Protein AF-A0A7Z9M893-F1 (afdb_monomer)

pLDDT: mean 94.2, std 6.12, range [52.53, 98.56]

Foldseek 3Di:
DVVCVVVVDDPVVDDDDDDDPDPVVVLVVLVVPLAAEFDPPAGDAVVLLSNLLQLHHYAAEQDDDPRRCRSCVLCVQLVNNCSYHPDPVSSVVSVVVLVVCVVVSVVSSVCSNVSSCPGPVVVVVVVVVVVVVVVVVVVVVVVVVVD

Radius of gyration: 19.06 Å; Cα contacts (8 Å, |Δi|>4): 165; chains: 1; bounding box: 53×35×58 Å

Structure (mmCIF, N/CA/C/O backbone):
data_AF-A0A7Z9M893-F1
#
_entry.id   AF-A0A7Z9M893-F1
#
loop_
_atom_site.group_PDB
_atom_site.id
_atom_site.type_symbol
_atom_site.label_atom_id
_atom_site.label_alt_id
_atom_site.label_comp_id
_atom_site.label_asym_id
_atom_site.label_entity_id
_atom_site.label_seq_id
_atom_site.pdbx_PDB_ins_code
_atom_site.Cartn_x
_atom_site.Cartn_y
_atom_site.Cartn_z
_atom_site.occupancy
_atom_site.B_iso_or_equiv
_atom_site.auth_seq_id
_atom_site.auth_comp_id
_atom_site.auth_asym_id
_atom_site.auth_atom_id
_atom_site.pdbx_PD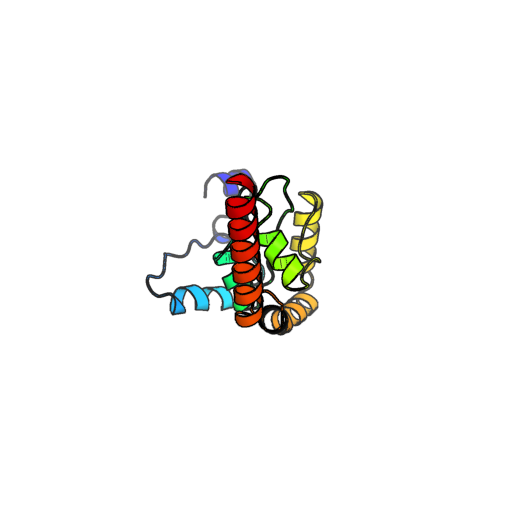B_model_num
ATOM 1 N N . LYS A 1 1 ? 2.576 -9.368 20.778 1.00 66.50 1 LYS A N 1
ATOM 2 C CA . LYS A 1 1 ? 1.507 -9.060 21.764 1.00 66.50 1 LYS A CA 1
ATOM 3 C C . LYS A 1 1 ? 1.992 -8.173 22.936 1.00 66.50 1 LYS A C 1
ATOM 5 O O . LYS A 1 1 ? 1.287 -7.226 23.250 1.00 66.50 1 LYS A O 1
ATOM 10 N N . GLY A 1 2 ? 3.199 -8.366 23.499 1.00 82.19 2 GLY A N 1
ATOM 11 C CA . GLY A 1 2 ? 3.736 -7.529 24.602 1.00 82.19 2 GLY A CA 1
ATOM 12 C C . GLY A 1 2 ? 3.821 -6.017 24.326 1.00 82.19 2 GLY A C 1
ATOM 13 O O . GLY A 1 2 ? 3.276 -5.232 25.093 1.00 82.19 2 GLY A O 1
ATOM 14 N N . LYS A 1 3 ? 4.369 -5.613 23.171 1.00 90.44 3 LYS A N 1
ATOM 15 C CA . LYS A 1 3 ? 4.501 -4.194 22.778 1.00 90.44 3 LYS A CA 1
ATOM 16 C C . LYS A 1 3 ? 3.179 -3.418 22.710 1.00 90.44 3 LYS A C 1
ATOM 18 O O . LYS A 1 3 ? 3.131 -2.253 23.073 1.00 90.44 3 LYS A O 1
ATOM 23 N N . PHE A 1 4 ? 2.087 -4.055 22.286 1.00 92.38 4 PHE A N 1
ATOM 24 C CA . PHE A 1 4 ? 0.775 -3.398 22.242 1.00 92.38 4 PHE A CA 1
ATOM 25 C C . PHE A 1 4 ? 0.200 -3.168 23.646 1.00 92.38 4 PHE A C 1
ATOM 27 O O . PHE A 1 4 ? -0.383 -2.118 23.904 1.00 92.38 4 PHE A O 1
ATOM 34 N N . LYS A 1 5 ? 0.423 -4.111 24.571 1.00 92.19 5 LYS A N 1
ATOM 35 C CA . LYS A 1 5 ? 0.026 -3.967 25.978 1.00 92.19 5 LYS A CA 1
ATOM 36 C C . LYS A 1 5 ? 0.806 -2.847 26.674 1.00 92.19 5 LYS A C 1
ATOM 38 O O . LYS A 1 5 ? 0.211 -2.096 27.437 1.00 92.19 5 LYS A O 1
ATOM 43 N N . GLU A 1 6 ? 2.099 -2.699 26.369 1.00 94.69 6 GLU A N 1
ATOM 44 C CA . GLU A 1 6 ? 2.931 -1.570 26.835 1.00 94.69 6 GLU A CA 1
ATOM 45 C C . GLU A 1 6 ? 2.355 -0.205 26.407 1.00 94.69 6 GLU A C 1
ATOM 47 O O . GLU A 1 6 ? 2.509 0.778 27.124 1.00 94.69 6 GLU A O 1
ATOM 52 N N . HIS A 1 7 ?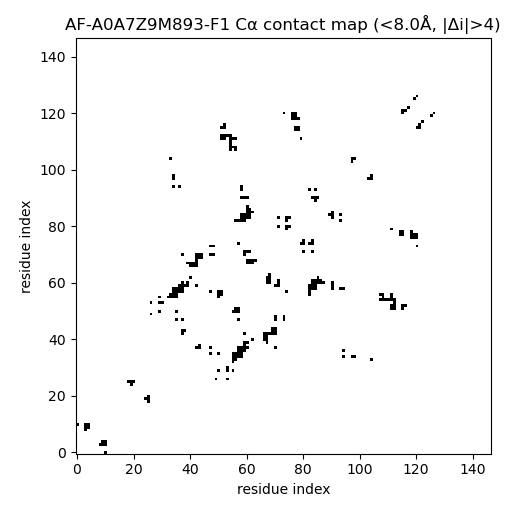 1.627 -0.154 25.287 1.00 92.94 7 HIS A N 1
ATOM 53 C CA . HIS A 1 7 ? 0.923 1.038 24.799 1.00 92.94 7 HIS A CA 1
ATOM 54 C C . HIS A 1 7 ? -0.564 1.100 25.202 1.00 92.94 7 HIS A C 1
ATOM 56 O O . HIS A 1 7 ? -1.333 1.856 24.612 1.00 92.94 7 HIS A O 1
ATOM 62 N N . GLY A 1 8 ? -0.993 0.314 26.196 1.00 94.44 8 GLY A N 1
ATOM 63 C CA . GLY A 1 8 ? -2.353 0.372 26.745 1.00 94.44 8 GLY A CA 1
ATOM 64 C C . GLY A 1 8 ? -3.437 -0.257 25.864 1.00 94.44 8 GLY A C 1
ATOM 65 O O . GLY A 1 8 ? -4.624 -0.035 26.100 1.00 94.44 8 GLY A O 1
ATOM 66 N N . LEU A 1 9 ? -3.067 -1.046 24.852 1.00 94.06 9 LEU A N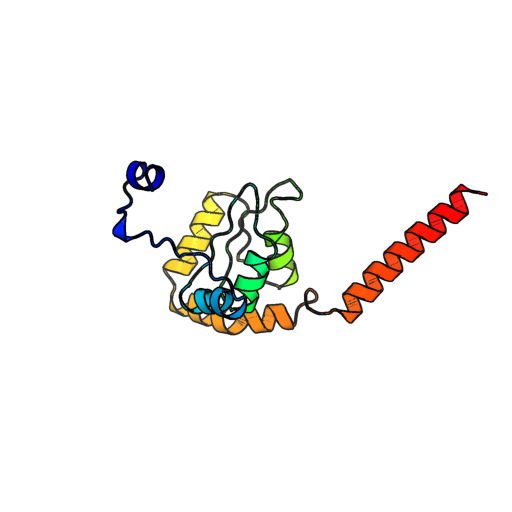 1
ATOM 67 C CA . LEU A 1 9 ? -4.028 -1.719 23.980 1.00 94.06 9 LEU A CA 1
ATOM 68 C C . LEU A 1 9 ? -4.390 -3.104 24.524 1.00 94.06 9 LEU A C 1
ATOM 70 O O . LEU A 1 9 ? -3.513 -3.945 24.741 1.00 94.06 9 LEU A O 1
ATOM 74 N N . SER A 1 10 ? -5.696 -3.345 24.713 1.00 94.38 10 SER A N 1
ATOM 75 C CA . SER A 1 10 ? -6.195 -4.667 25.109 1.00 94.38 10 SER A CA 1
ATOM 76 C C . SER A 1 10 ? -5.888 -5.707 24.036 1.00 94.38 10 SER A C 1
ATOM 78 O O . SER A 1 10 ? -5.976 -5.447 22.832 1.00 94.38 10 SER A O 1
ATOM 80 N N . ILE A 1 11 ? -5.569 -6.913 24.498 1.00 91.88 11 ILE A N 1
ATOM 81 C CA . ILE A 1 11 ? -5.253 -8.043 23.639 1.00 91.88 11 ILE A CA 1
ATOM 82 C C . ILE A 1 11 ? -6.444 -8.535 22.824 1.00 91.88 11 ILE A C 1
ATOM 84 O O . ILE A 1 11 ? -6.244 -9.072 21.736 1.00 91.88 11 ILE A O 1
ATOM 88 N N . ASP A 1 12 ? -7.654 -8.284 23.315 1.00 94.69 12 ASP A N 1
ATOM 89 C CA . ASP A 1 12 ? -8.907 -8.675 22.667 1.00 94.69 12 ASP A CA 1
ATOM 90 C C . ASP A 1 12 ? -9.160 -7.884 21.378 1.00 94.69 12 ASP A C 1
ATOM 92 O O . ASP A 1 12 ? -9.980 -8.275 20.557 1.00 94.69 12 ASP A O 1
ATOM 96 N N . ARG A 1 13 ? -8.418 -6.788 21.157 1.00 94.19 13 ARG A N 1
ATOM 97 C CA . ARG A 1 13 ? -8.446 -6.036 19.895 1.00 94.19 13 ARG A CA 1
ATOM 98 C C . ARG A 1 13 ? -7.441 -6.543 18.856 1.00 94.19 13 ARG A C 1
ATOM 100 O O . ARG A 1 13 ? -7.240 -5.876 17.845 1.00 94.19 13 ARG A O 1
ATOM 107 N N . ILE A 1 14 ? -6.735 -7.642 19.136 1.00 94.25 14 ILE A N 1
ATOM 108 C CA . ILE A 1 14 ? -5.660 -8.167 18.286 1.00 94.25 14 ILE A CA 1
ATOM 109 C C . ILE A 1 14 ? -5.936 -9.629 17.939 1.00 94.25 14 ILE A C 1
ATOM 111 O O . ILE A 1 14 ? -5.594 -10.550 18.697 1.00 94.25 14 ILE A O 1
ATOM 115 N N . SER A 1 15 ? -6.456 -9.826 16.732 1.00 93.50 15 SER A N 1
ATOM 116 C CA . SER A 1 15 ? -6.585 -11.130 16.086 1.00 93.50 15 SER A CA 1
ATOM 117 C C . SER A 1 15 ? -5.324 -11.437 15.281 1.00 93.50 15 SER A C 1
ATOM 119 O O . SER A 1 15 ? -4.890 -10.630 14.463 1.00 93.50 15 SER A O 1
ATOM 121 N N . LEU A 1 16 ? -4.715 -12.596 15.534 1.00 92.50 16 LEU A N 1
ATOM 122 C CA . LEU A 1 16 ? -3.642 -13.138 14.704 1.00 92.50 16 LEU A CA 1
ATOM 123 C C . LEU A 1 16 ? -4.233 -14.308 13.933 1.00 92.50 16 LEU A C 1
ATOM 125 O O . LEU A 1 16 ? -4.700 -15.263 14.551 1.00 92.50 16 LEU A O 1
ATOM 129 N N . LEU A 1 17 ? -4.242 -14.202 12.612 1.00 90.75 17 LEU A N 1
ATOM 130 C CA . LEU A 1 17 ? -4.746 -15.254 11.742 1.00 90.75 17 LEU A CA 1
ATOM 131 C C . LEU A 1 17 ? -3.600 -16.208 11.398 1.00 90.75 17 LEU A C 1
ATOM 133 O O . LEU A 1 17 ? -2.449 -15.782 11.259 1.00 90.75 17 LEU A O 1
ATOM 137 N N . SER A 1 18 ? -3.904 -17.501 11.317 1.00 87.75 18 SER A N 1
ATOM 138 C CA . SER A 1 18 ? -2.973 -18.484 10.771 1.00 87.75 18 SER A CA 1
ATOM 139 C C . SER A 1 18 ? -2.740 -18.209 9.291 1.00 87.75 18 SER A C 1
ATOM 141 O O . SER A 1 18 ? -3.570 -17.605 8.618 1.00 87.75 18 SER A O 1
ATOM 143 N N . ARG A 1 19 ? -1.596 -18.663 8.785 1.00 83.12 19 ARG A N 1
ATOM 144 C CA . ARG A 1 19 ? -1.348 -18.667 7.348 1.00 83.12 19 ARG A CA 1
ATOM 145 C C . ARG A 1 19 ? -2.321 -19.638 6.679 1.00 83.12 19 ARG A C 1
ATOM 147 O O . ARG A 1 19 ? -2.399 -20.784 7.112 1.00 83.12 19 ARG A O 1
ATOM 154 N N . ASP A 1 20 ? -2.967 -19.190 5.611 1.00 82.00 20 ASP A N 1
ATOM 155 C CA . ASP A 1 20 ? -3.669 -20.072 4.686 1.00 82.00 20 ASP A CA 1
ATOM 156 C C . ASP A 1 20 ? -2.699 -20.577 3.611 1.00 82.00 20 ASP A C 1
ATOM 158 O O . ASP A 1 20 ? -1.864 -19.827 3.090 1.00 82.00 20 ASP A O 1
ATOM 162 N N . ASP A 1 21 ? -2.793 -21.864 3.282 1.00 80.00 21 ASP A N 1
ATOM 163 C CA . ASP A 1 21 ? -1.923 -22.489 2.279 1.00 80.00 21 ASP A CA 1
ATOM 164 C C . ASP A 1 21 ? -2.427 -22.266 0.844 1.00 80.00 21 ASP A C 1
ATOM 166 O O . ASP A 1 21 ? -1.666 -22.419 -0.114 1.00 80.00 21 ASP A O 1
ATOM 170 N N . GLN A 1 22 ? -3.695 -21.875 0.683 1.00 90.44 22 GLN A N 1
ATOM 171 C CA . GLN A 1 22 ? -4.310 -21.585 -0.609 1.00 90.44 22 GLN A CA 1
ATOM 172 C C . GLN A 1 22 ? -4.427 -20.078 -0.836 1.00 90.44 22 GLN A C 1
ATOM 174 O O . GLN A 1 22 ? -4.897 -19.326 0.016 1.00 90.44 22 GLN A O 1
ATOM 179 N N . GLN A 1 23 ? -4.059 -19.634 -2.039 1.00 90.44 23 GLN A N 1
ATOM 180 C CA . GLN A 1 23 ? -4.105 -18.216 -2.401 1.00 90.44 23 GLN A CA 1
ATOM 181 C C . GLN A 1 23 ? -5.526 -17.634 -2.332 1.00 90.44 23 GLN A C 1
ATOM 183 O O . GLN A 1 23 ? -5.698 -16.488 -1.928 1.00 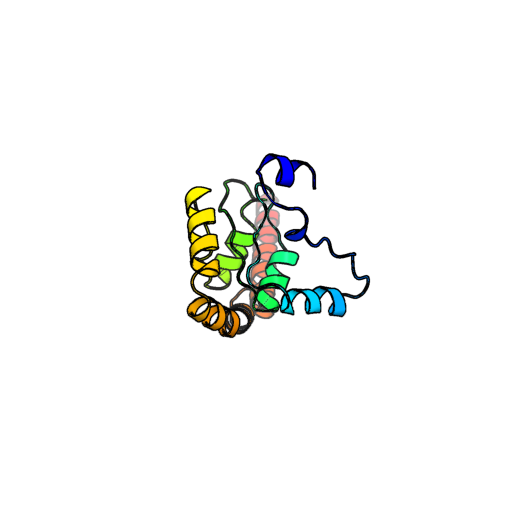90.44 23 GLN A O 1
ATOM 188 N N . ALA A 1 24 ? -6.542 -18.406 -2.728 1.00 92.56 24 ALA A N 1
ATOM 189 C CA . ALA A 1 24 ? -7.931 -17.951 -2.712 1.00 92.56 24 ALA A CA 1
ATOM 190 C C . ALA A 1 24 ? -8.425 -17.653 -1.287 1.00 92.56 24 ALA A C 1
ATOM 192 O O . ALA A 1 24 ? -9.084 -16.635 -1.078 1.00 92.56 24 ALA A O 1
ATOM 193 N N . ASP A 1 25 ? -8.050 -18.493 -0.321 1.00 92.31 25 ASP A N 1
ATOM 194 C CA . ASP A 1 25 ? -8.425 -18.331 1.086 1.00 92.31 25 ASP A CA 1
ATOM 195 C C . ASP A 1 25 ? -7.741 -17.095 1.688 1.00 92.31 25 ASP A C 1
ATOM 197 O O . ASP A 1 25 ? -8.413 -16.240 2.266 1.00 92.31 25 ASP A O 1
ATOM 201 N N . HIS A 1 26 ? -6.443 -16.907 1.411 1.00 93.38 26 HIS A N 1
ATOM 202 C CA . HIS A 1 26 ? -5.714 -15.686 1.784 1.00 93.38 26 HIS A CA 1
ATOM 203 C C . HIS A 1 26 ? -6.375 -14.418 1.222 1.00 93.38 26 HIS A C 1
ATOM 205 O O . HIS A 1 26 ? -6.578 -13.442 1.944 1.00 93.38 26 HIS A O 1
ATOM 211 N N . LEU A 1 27 ? -6.768 -14.421 -0.058 1.00 95.19 27 LEU A N 1
ATOM 212 C CA . LEU A 1 27 ? -7.448 -13.272 -0.664 1.00 95.19 27 LEU A CA 1
ATOM 213 C C . LEU A 1 27 ? -8.836 -13.024 -0.056 1.00 95.19 27 LEU A C 1
ATOM 215 O O . LEU A 1 27 ? -9.247 -11.869 0.070 1.00 95.19 27 LEU A O 1
ATOM 219 N N . ALA A 1 28 ? -9.550 -14.076 0.350 1.00 94.31 28 ALA A N 1
ATOM 220 C CA . ALA A 1 28 ? -10.850 -13.952 1.000 1.00 94.31 28 ALA A CA 1
ATOM 221 C C . ALA A 1 28 ? -10.758 -13.245 2.363 1.00 94.31 28 ALA A C 1
ATOM 223 O O . ALA A 1 28 ? -11.693 -12.539 2.738 1.00 94.31 28 ALA A O 1
ATOM 224 N N . LEU A 1 29 ? -9.625 -13.331 3.073 1.00 94.69 29 LEU A N 1
ATOM 225 C CA . LEU A 1 29 ? -9.430 -12.624 4.347 1.00 94.69 29 LEU A CA 1
ATOM 226 C C . LEU A 1 29 ? -9.599 -11.104 4.224 1.00 94.69 29 LEU A C 1
ATOM 228 O O . LEU A 1 29 ? -10.093 -10.463 5.152 1.00 94.69 29 LEU A O 1
ATOM 232 N N . TYR A 1 30 ? -9.265 -10.516 3.072 1.00 96.25 30 TYR A N 1
ATOM 233 C CA . TYR A 1 30 ? -9.427 -9.078 2.846 1.00 96.25 30 TYR A CA 1
ATOM 234 C C . TYR A 1 30 ? -10.890 -8.613 2.890 1.00 96.25 30 TYR A C 1
ATOM 236 O O . TYR A 1 30 ? -11.140 -7.430 3.128 1.00 96.25 30 TYR A O 1
ATOM 244 N N . SER A 1 31 ? -11.875 -9.510 2.743 1.00 94.81 31 SER A N 1
ATOM 245 C CA . SER A 1 31 ? -13.287 -9.150 2.931 1.00 94.81 31 SER A CA 1
ATOM 246 C C . SER A 1 31 ? -13.609 -8.756 4.376 1.00 94.81 31 SER A C 1
ATOM 248 O O . SER A 1 31 ? -14.605 -8.079 4.610 1.00 94.81 31 SER A O 1
ATOM 250 N N . GLN A 1 32 ? -12.772 -9.170 5.332 1.00 95.19 32 GLN A N 1
ATOM 251 C CA . GLN A 1 32 ? -12.887 -8.860 6.759 1.00 95.19 32 GLN A CA 1
ATOM 252 C C . GLN A 1 32 ? -12.041 -7.641 7.164 1.00 95.19 32 GLN A C 1
ATOM 254 O O . GLN A 1 32 ? -12.013 -7.274 8.337 1.00 95.19 32 GLN A O 1
ATOM 259 N N . ILE A 1 33 ? -11.323 -7.027 6.216 1.00 96.81 33 ILE A N 1
ATOM 260 C CA . ILE A 1 33 ? -10.406 -5.915 6.468 1.00 96.81 33 ILE A CA 1
ATOM 261 C C . ILE A 1 33 ? -10.979 -4.643 5.860 1.00 96.81 33 ILE A C 1
ATOM 263 O O . ILE A 1 33 ? -11.196 -4.559 4.651 1.00 96.81 33 ILE A O 1
ATOM 267 N N . ASP A 1 34 ? -11.163 -3.626 6.695 1.00 97.62 34 ASP A N 1
ATOM 268 C CA . ASP A 1 34 ? -11.653 -2.310 6.288 1.00 97.62 34 ASP A CA 1
ATOM 269 C C . ASP A 1 34 ? -10.557 -1.435 5.672 1.00 97.62 34 ASP A C 1
ATOM 271 O O . ASP A 1 34 ? -10.771 -0.822 4.624 1.00 97.62 34 ASP A O 1
ATOM 275 N N . ILE A 1 35 ? -9.389 -1.391 6.323 1.00 98.38 35 ILE A N 1
ATOM 276 C CA . ILE A 1 35 ? -8.235 -0.549 5.985 1.00 98.38 35 ILE A CA 1
ATOM 277 C C . ILE A 1 35 ? -6.958 -1.366 6.205 1.00 98.38 35 ILE A C 1
ATOM 279 O O . ILE A 1 35 ? -6.765 -1.950 7.271 1.00 98.38 35 ILE A O 1
ATOM 283 N N . CYS A 1 36 ? -6.058 -1.358 5.226 1.00 98.19 36 CYS A N 1
ATOM 284 C CA . CYS A 1 36 ? -4.710 -1.893 5.368 1.00 98.19 36 CYS A CA 1
ATOM 285 C C . CYS A 1 36 ? -3.737 -0.787 5.788 1.00 98.19 36 CYS A C 1
ATOM 287 O O . CYS A 1 36 ? -3.667 0.277 5.173 1.00 98.19 36 CYS A O 1
ATOM 289 N N . LEU A 1 37 ? -2.958 -1.064 6.830 1.00 98.25 37 LEU A N 1
ATOM 290 C CA . LEU A 1 37 ? -1.885 -0.199 7.306 1.00 98.25 37 LEU A CA 1
ATOM 291 C C . LEU A 1 37 ? -0.554 -0.780 6.831 1.00 98.25 37 LEU A C 1
ATOM 293 O O . LEU A 1 37 ? -0.127 -1.827 7.317 1.00 98.25 37 LEU A O 1
ATOM 297 N N . ASP A 1 38 ? 0.079 -0.128 5.858 1.00 97.50 38 ASP A N 1
ATOM 298 C CA . ASP A 1 38 ? 1.352 -0.589 5.312 1.00 97.50 38 ASP A CA 1
ATOM 299 C C . ASP A 1 38 ? 2.495 -0.312 6.303 1.00 97.50 38 ASP A C 1
ATOM 301 O O . ASP A 1 38 ? 2.592 0.819 6.806 1.00 97.50 38 ASP A O 1
ATOM 305 N N . PRO A 1 39 ? 3.351 -1.301 6.621 1.00 95.31 39 PRO A N 1
ATOM 306 C CA . PRO A 1 39 ? 4.483 -1.089 7.512 1.00 95.31 39 PRO A CA 1
ATOM 307 C C . PRO A 1 39 ? 5.555 -0.184 6.890 1.00 95.31 39 PRO A C 1
ATOM 309 O O . PRO A 1 39 ? 5.708 -0.064 5.676 1.00 95.31 39 PRO A O 1
ATOM 312 N N . PHE A 1 40 ? 6.350 0.440 7.755 1.00 93.56 40 PHE A N 1
ATOM 313 C CA . PHE A 1 40 ? 7.543 1.209 7.403 1.00 93.56 40 PHE A CA 1
ATOM 314 C C . PHE A 1 40 ? 8.635 0.938 8.456 1.00 93.56 40 PHE A C 1
ATOM 316 O O . PHE A 1 40 ? 8.298 0.650 9.608 1.00 93.56 40 PHE A O 1
ATOM 323 N N . PRO A 1 41 ? 9.936 0.969 8.101 1.00 92.25 41 PRO A N 1
ATOM 324 C CA . PRO A 1 41 ? 10.538 1.466 6.855 1.00 92.25 41 PRO A CA 1
ATOM 325 C C . PRO A 1 41 ? 10.654 0.417 5.732 1.00 92.25 41 PRO A C 1
ATOM 327 O O . PRO A 1 41 ? 11.419 0.605 4.794 1.00 92.25 41 PRO A O 1
ATOM 330 N N . PHE A 1 42 ? 9.945 -0.708 5.818 1.00 90.56 42 PHE A N 1
ATOM 331 C CA . PHE A 1 42 ? 9.870 -1.681 4.729 1.00 90.56 42 PHE A CA 1
ATOM 332 C C . PHE A 1 42 ? 8.408 -1.875 4.349 1.00 90.56 42 PHE A C 1
ATOM 334 O O . PHE A 1 42 ? 7.641 -2.432 5.132 1.00 90.56 42 PHE A O 1
ATOM 341 N N . ASN A 1 43 ? 8.032 -1.371 3.178 1.00 91.38 43 ASN A N 1
ATOM 342 C CA . ASN A 1 43 ? 6.660 -1.418 2.694 1.00 91.38 43 ASN A CA 1
ATOM 343 C C . ASN A 1 43 ? 6.295 -2.798 2.145 1.00 91.38 43 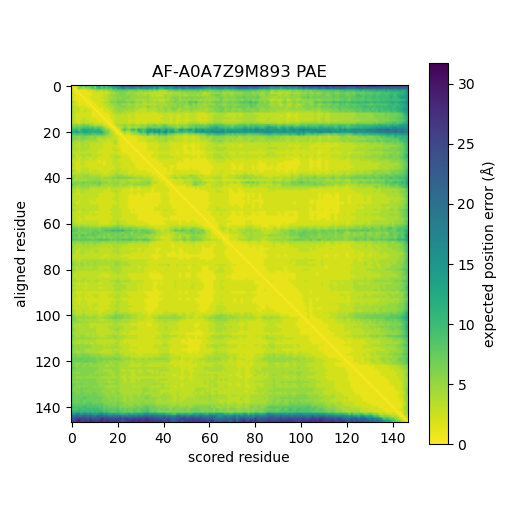ASN A C 1
ATOM 345 O O . ASN A 1 43 ? 7.150 -3.614 1.788 1.00 91.38 43 ASN A O 1
ATOM 349 N N . GLY A 1 44 ? 4.995 -3.025 2.006 1.00 91.31 44 GLY A N 1
ATOM 350 C CA . GLY A 1 44 ? 4.460 -4.091 1.185 1.00 91.31 44 GLY A CA 1
ATOM 351 C C . GLY A 1 44 ? 4.748 -3.899 -0.307 1.00 91.31 44 GLY A C 1
ATOM 352 O O . GLY A 1 44 ? 5.093 -2.826 -0.805 1.00 91.31 44 GLY A O 1
ATOM 353 N N . ALA A 1 45 ? 4.579 -4.994 -1.040 1.00 94.12 45 ALA A N 1
ATOM 354 C CA . ALA A 1 45 ? 4.572 -5.008 -2.497 1.00 94.12 45 ALA A CA 1
ATOM 355 C C . ALA A 1 45 ? 3.353 -5.808 -2.962 1.00 94.12 45 ALA A C 1
ATOM 357 O O . ALA A 1 45 ? 2.291 -5.243 -3.214 1.00 94.12 45 ALA A O 1
ATOM 358 N N . THR A 1 46 ? 3.469 -7.136 -2.956 1.00 95.44 46 THR A N 1
ATOM 359 C CA . THR A 1 46 ? 2.379 -8.050 -3.314 1.00 95.44 46 THR A CA 1
ATOM 360 C C . THR A 1 46 ? 1.176 -7.886 -2.390 1.00 95.44 46 THR A C 1
ATOM 362 O O . THR A 1 46 ? 0.084 -7.656 -2.886 1.00 95.44 46 THR A O 1
ATOM 365 N N . ALA A 1 47 ? 1.375 -7.875 -1.067 1.00 95.38 47 ALA A N 1
ATOM 366 C CA . ALA A 1 47 ? 0.280 -7.701 -0.105 1.00 95.38 47 ALA A CA 1
ATOM 367 C C . ALA A 1 47 ? -0.469 -6.363 -0.278 1.00 95.38 47 ALA A C 1
ATOM 369 O O . ALA A 1 47 ? -1.684 -6.301 -0.097 1.00 95.38 47 ALA A O 1
ATOM 370 N N . THR A 1 48 ? 0.238 -5.295 -0.670 1.00 97.25 48 THR A N 1
ATOM 371 C CA . THR A 1 48 ? -0.366 -3.996 -1.007 1.00 97.25 48 THR A CA 1
ATOM 372 C C . THR A 1 48 ? -1.207 -4.103 -2.273 1.00 97.25 48 THR A C 1
ATOM 374 O O . THR A 1 48 ? -2.342 -3.638 -2.302 1.00 97.25 48 THR A O 1
ATOM 377 N N . PHE A 1 49 ? -0.674 -4.733 -3.321 1.00 97.19 49 PHE A N 1
ATOM 378 C CA . PHE A 1 49 ? -1.414 -4.947 -4.562 1.00 97.19 49 PHE A CA 1
ATOM 379 C C . PHE A 1 49 ? -2.652 -5.830 -4.346 1.00 97.19 49 PHE A C 1
ATOM 381 O O . PHE A 1 49 ? -3.719 -5.502 -4.853 1.00 97.19 49 PHE A O 1
ATOM 388 N N . GLU A 1 50 ? -2.538 -6.905 -3.563 1.00 97.31 50 GLU A N 1
ATOM 389 C CA . GLU A 1 50 ? -3.643 -7.801 -3.200 1.00 97.31 50 GLU A CA 1
ATOM 390 C C . GLU A 1 50 ? -4.732 -7.065 -2.416 1.00 97.31 50 GLU A C 1
ATOM 392 O O . GLU A 1 50 ? -5.905 -7.180 -2.765 1.00 97.31 50 GLU A O 1
ATOM 397 N N . ALA A 1 51 ? -4.359 -6.237 -1.435 1.00 97.94 51 ALA A N 1
ATOM 398 C CA . ALA A 1 51 ? -5.307 -5.397 -0.705 1.00 97.94 51 ALA A CA 1
ATOM 399 C C . ALA A 1 51 ? -6.115 -4.502 -1.655 1.00 97.94 51 ALA A C 1
ATOM 401 O O . ALA A 1 51 ? -7.347 -4.513 -1.628 1.00 97.94 51 ALA A O 1
ATOM 402 N N . LEU A 1 52 ? -5.428 -3.786 -2.554 1.00 97.69 52 LEU A N 1
ATOM 403 C CA . LEU A 1 52 ? -6.071 -2.931 -3.553 1.00 97.69 52 LEU A CA 1
ATOM 404 C C . LEU A 1 52 ? -6.933 -3.748 -4.526 1.00 97.69 52 LEU A C 1
ATOM 406 O O . LEU A 1 52 ? -8.046 -3.348 -4.862 1.00 97.69 52 LEU A O 1
ATOM 410 N N . LEU A 1 53 ? -6.463 -4.919 -4.954 1.00 97.31 53 LEU A N 1
ATOM 411 C CA . LEU A 1 53 ? -7.226 -5.808 -5.824 1.00 97.31 53 LEU A CA 1
ATOM 412 C C . LEU A 1 53 ? -8.520 -6.261 -5.139 1.00 97.31 53 LEU A C 1
ATOM 414 O O . LEU A 1 53 ? -9.565 -6.315 -5.784 1.00 97.31 53 LEU A O 1
ATOM 418 N N . MET A 1 54 ? -8.487 -6.515 -3.834 1.00 97.94 54 MET A N 1
ATOM 419 C CA . MET A 1 54 ? -9.662 -6.856 -3.027 1.00 97.94 54 MET A CA 1
ATOM 420 C C . MET A 1 54 ? -10.487 -5.633 -2.587 1.00 97.94 54 MET A C 1
ATOM 422 O O . MET A 1 54 ? -11.445 -5.775 -1.831 1.00 97.94 54 MET A O 1
ATOM 426 N N . GLY A 1 55 ? -10.168 -4.437 -3.095 1.00 97.25 55 GLY A N 1
ATOM 427 C CA . GLY A 1 55 ? -10.910 -3.203 -2.834 1.00 97.25 55 GLY A CA 1
ATOM 428 C C . GLY A 1 55 ? -10.617 -2.569 -1.473 1.00 97.25 55 GLY A C 1
ATOM 429 O O . GLY A 1 55 ? -11.339 -1.667 -1.057 1.00 97.25 55 GLY A O 1
ATOM 430 N N . VAL A 1 56 ? -9.576 -3.006 -0.766 1.00 98.25 56 VAL A N 1
ATOM 431 C CA . VAL A 1 56 ? -9.200 -2.476 0.549 1.00 98.25 56 VAL A CA 1
ATOM 432 C C . VAL A 1 56 ? -8.232 -1.296 0.378 1.00 98.25 56 VAL A C 1
ATOM 434 O O . VAL A 1 56 ? -7.187 -1.458 -0.256 1.00 98.25 56 VAL A O 1
ATOM 437 N N . PRO A 1 57 ? -8.528 -0.100 0.926 1.00 97.75 57 PRO A N 1
ATOM 438 C CA . PRO A 1 57 ? -7.584 1.014 0.920 1.00 97.75 57 PRO A CA 1
ATOM 439 C C . PRO A 1 57 ? -6.339 0.690 1.742 1.00 97.75 57 PRO A C 1
ATOM 441 O O . PRO A 1 57 ? -6.433 0.150 2.844 1.00 97.75 57 PRO A O 1
ATOM 444 N N . VAL A 1 58 ? -5.177 1.077 1.216 1.00 98.38 58 VAL A N 1
ATOM 445 C CA . VAL A 1 58 ? -3.879 0.927 1.881 1.00 98.38 58 VAL A CA 1
ATOM 446 C C . VAL A 1 58 ? -3.328 2.308 2.205 1.00 98.38 58 VAL A C 1
ATOM 448 O O . VAL A 1 58 ? -3.130 3.104 1.291 1.00 98.38 58 VAL A O 1
ATOM 451 N N . V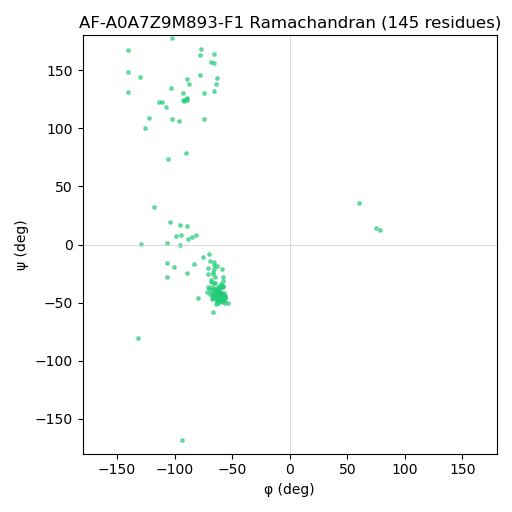AL A 1 59 ? -3.046 2.576 3.479 1.00 98.44 59 VAL A N 1
ATOM 452 C CA . VAL A 1 59 ? -2.320 3.780 3.909 1.00 98.44 59 VAL A CA 1
ATOM 453 C C . VAL A 1 59 ? -0.832 3.454 3.960 1.00 98.44 59 VAL A C 1
ATOM 455 O O . VAL A 1 59 ? -0.435 2.523 4.660 1.00 98.44 59 VAL A O 1
ATOM 458 N N . ALA A 1 60 ? -0.012 4.210 3.231 1.00 98.00 60 ALA A N 1
ATOM 459 C CA . ALA A 1 60 ? 1.432 3.990 3.155 1.00 98.00 60 ALA A CA 1
ATOM 460 C C . ALA A 1 60 ? 2.215 5.279 3.414 1.00 98.00 60 ALA A C 1
ATOM 462 O O . ALA A 1 60 ? 1.798 6.358 2.998 1.00 98.00 60 ALA A O 1
ATOM 463 N N . LEU A 1 61 ? 3.364 5.165 4.082 1.00 97.75 61 LEU A N 1
ATOM 464 C CA . LEU A 1 61 ? 4.272 6.282 4.341 1.00 97.75 61 LEU A CA 1
ATOM 465 C C . LEU A 1 61 ? 5.326 6.374 3.232 1.00 97.75 61 LEU A C 1
ATOM 467 O O . LEU A 1 61 ? 6.043 5.408 2.988 1.00 97.75 61 LEU A O 1
ATOM 471 N N . GLU A 1 62 ? 5.436 7.530 2.576 1.00 95.62 62 GLU A N 1
ATOM 472 C CA . GLU A 1 62 ? 6.463 7.792 1.566 1.00 95.62 62 GLU A CA 1
ATOM 473 C C . GLU A 1 62 ? 7.823 8.004 2.220 1.00 95.62 62 GLU A C 1
ATOM 475 O O . GLU A 1 62 ? 8.091 9.040 2.829 1.00 95.62 62 GLU A O 1
ATOM 480 N N . GLY A 1 63 ? 8.697 7.014 2.057 1.00 91.56 63 GLY A N 1
ATOM 481 C CA . GLY A 1 63 ? 10.073 7.106 2.500 1.00 91.56 63 GLY A CA 1
ATOM 482 C C . GLY A 1 63 ? 11.050 7.595 1.427 1.00 91.56 63 GLY A C 1
ATOM 483 O O . GLY A 1 63 ? 10.678 8.132 0.370 1.00 91.56 63 GLY A O 1
ATOM 484 N N . LYS A 1 64 ? 12.341 7.458 1.743 1.00 90.69 64 LYS A N 1
ATOM 485 C CA . LYS A 1 64 ? 13.459 8.024 0.962 1.00 90.69 64 LYS A CA 1
ATOM 486 C C . LYS A 1 64 ? 14.233 6.975 0.168 1.00 90.69 64 LYS A C 1
ATOM 488 O O . LYS A 1 64 ? 15.001 7.337 -0.721 1.00 90.69 64 LYS A O 1
ATOM 493 N N . HIS A 1 65 ? 14.062 5.705 0.497 1.00 90.19 65 HIS A N 1
ATOM 494 C CA . HIS A 1 65 ? 14.757 4.582 -0.107 1.00 90.19 65 HIS A CA 1
ATOM 495 C C . HIS A 1 65 ? 13.850 3.868 -1.114 1.00 90.19 65 HIS A C 1
ATOM 497 O O . HIS A 1 65 ? 12.714 4.243 -1.365 1.00 90.19 65 HIS A O 1
ATOM 503 N N . PHE A 1 66 ? 14.362 2.846 -1.786 1.00 85.88 66 PHE A N 1
ATOM 504 C CA . PHE A 1 66 ? 13.522 2.076 -2.701 1.00 85.88 66 PHE A CA 1
ATOM 505 C C . PHE A 1 66 ? 12.472 1.243 -1.938 1.00 85.88 66 PHE A C 1
ATOM 507 O O . PHE A 1 66 ? 11.302 1.201 -2.316 1.00 85.88 66 PHE A O 1
ATOM 514 N N . VAL A 1 67 ? 12.889 0.611 -0.836 1.00 86.69 67 VAL A N 1
ATOM 515 C CA . VAL A 1 67 ? 12.090 -0.360 -0.064 1.00 86.69 67 VAL A CA 1
ATOM 516 C C . VAL A 1 67 ? 10.924 0.252 0.724 1.00 86.69 67 VAL A C 1
ATOM 518 O O . VAL A 1 67 ? 9.970 -0.449 1.043 1.00 86.69 67 VAL A O 1
ATOM 521 N N . ASP A 1 68 ? 10.962 1.556 0.994 1.00 87.81 68 ASP A N 1
ATOM 522 C CA . ASP A 1 68 ? 9.894 2.344 1.632 1.00 87.81 68 ASP A CA 1
ATOM 523 C C . ASP A 1 68 ? 9.122 3.208 0.608 1.00 87.81 68 ASP A C 1
ATOM 525 O O . ASP A 1 68 ? 8.473 4.198 0.959 1.00 87.81 68 ASP A O 1
ATOM 529 N N . ARG A 1 69 ? 9.210 2.857 -0.688 1.00 93.25 69 ARG A N 1
ATOM 530 C CA . ARG A 1 69 ? 8.504 3.542 -1.787 1.00 93.25 69 ARG A CA 1
ATOM 531 C C . ARG A 1 69 ? 7.719 2.617 -2.713 1.00 93.25 69 ARG A C 1
ATOM 533 O O . ARG A 1 69 ? 7.101 3.097 -3.668 1.00 93.25 69 ARG A O 1
ATOM 540 N N . VAL A 1 70 ? 7.715 1.308 -2.463 1.00 95.12 70 VAL A N 1
ATOM 541 C CA . VAL A 1 70 ? 7.018 0.347 -3.331 1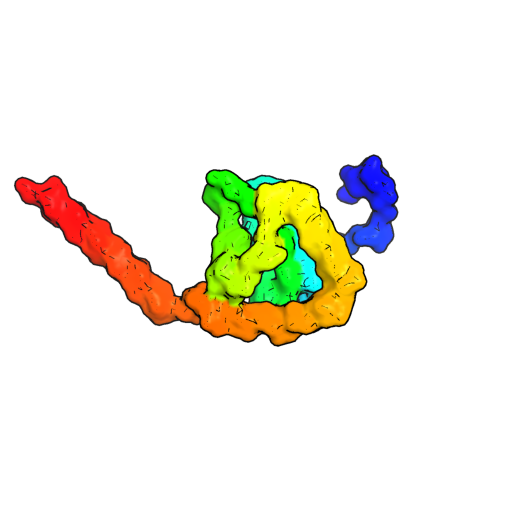.00 95.12 70 VAL A CA 1
ATOM 542 C C . VAL A 1 70 ? 5.506 0.569 -3.262 1.00 95.12 70 VAL A C 1
ATOM 544 O O . VAL A 1 70 ? 4.898 0.915 -4.277 1.00 95.12 70 VAL A O 1
ATOM 547 N N . SER A 1 71 ? 4.908 0.487 -2.071 1.00 95.69 71 SER A N 1
ATOM 548 C CA . SER A 1 71 ? 3.475 0.742 -1.878 1.00 95.69 71 SER A CA 1
ATOM 549 C C . SER A 1 71 ? 3.050 2.128 -2.351 1.00 95.69 71 SER A C 1
ATOM 551 O O . SER A 1 71 ? 2.020 2.271 -3.007 1.00 95.69 71 SER A O 1
ATOM 553 N N . THR A 1 72 ? 3.850 3.162 -2.079 1.00 96.00 72 THR A N 1
ATOM 554 C CA . THR A 1 72 ? 3.507 4.529 -2.498 1.00 96.00 72 THR A CA 1
ATOM 555 C C . THR A 1 72 ? 3.569 4.708 -4.012 1.00 96.00 72 THR A C 1
ATOM 557 O O . THR A 1 72 ? 2.754 5.441 -4.573 1.00 96.00 72 THR A O 1
ATOM 560 N N . THR A 1 73 ? 4.461 3.992 -4.703 1.00 94.94 73 THR A N 1
ATOM 561 C CA . THR A 1 73 ? 4.479 3.934 -6.171 1.00 94.94 73 THR A CA 1
ATOM 562 C C . THR A 1 73 ? 3.224 3.253 -6.710 1.00 94.94 73 THR A C 1
ATOM 564 O O . THR A 1 73 ? 2.604 3.788 -7.629 1.00 94.94 73 THR A O 1
ATOM 567 N N . LEU A 1 74 ? 2.806 2.127 -6.117 1.00 95.38 74 LEU A N 1
ATOM 568 C CA . LEU A 1 74 ? 1.567 1.439 -6.497 1.00 95.38 74 LEU A CA 1
ATOM 569 C C . LEU A 1 74 ? 0.349 2.357 -6.331 1.00 95.38 74 LEU A C 1
ATOM 571 O O . LEU A 1 74 ? -0.414 2.546 -7.276 1.00 95.38 74 LEU A O 1
ATOM 575 N N . LEU A 1 75 ? 0.210 3.001 -5.171 1.00 96.12 75 LEU A N 1
ATOM 576 C CA . LEU A 1 75 ? -0.889 3.930 -4.896 1.00 96.12 75 LEU A CA 1
ATOM 577 C C . LEU A 1 75 ? -0.916 5.098 -5.889 1.00 96.12 75 LEU A C 1
ATOM 579 O O . LEU A 1 75 ? -1.966 5.402 -6.450 1.00 96.12 75 LEU A O 1
ATOM 583 N N . LYS A 1 76 ? 0.236 5.718 -6.174 1.00 95.25 76 LYS A N 1
ATOM 584 C CA . LYS A 1 76 ? 0.326 6.817 -7.150 1.00 95.25 76 LYS A CA 1
ATOM 585 C C . LYS A 1 76 ? -0.073 6.367 -8.556 1.00 95.25 76 LYS A C 1
ATOM 587 O O . LYS A 1 76 ? -0.827 7.067 -9.224 1.00 95.25 76 LYS A O 1
ATOM 592 N N . GLN A 1 77 ? 0.393 5.199 -9.001 1.00 93.44 77 GLN A N 1
ATOM 593 C CA . GLN A 1 77 ? 0.052 4.673 -10.327 1.00 93.44 77 GLN A CA 1
ATOM 594 C C . GLN A 1 77 ? -1.411 4.212 -1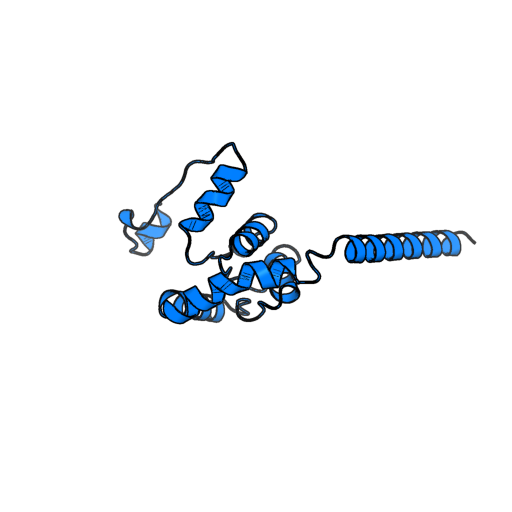0.435 1.00 93.44 77 GLN A C 1
ATOM 596 O O . GLN A 1 77 ? -1.969 4.252 -11.529 1.00 93.44 77 GLN A O 1
ATOM 601 N N . ALA A 1 78 ? -2.042 3.834 -9.319 1.00 93.44 78 ALA A N 1
ATOM 602 C CA . ALA A 1 78 ? -3.461 3.488 -9.235 1.00 93.44 78 ALA A CA 1
ATOM 603 C C . ALA A 1 78 ? -4.395 4.705 -9.046 1.00 93.44 78 ALA A C 1
ATOM 605 O O . ALA A 1 78 ? -5.593 4.522 -8.842 1.00 93.44 78 ALA A O 1
ATOM 606 N N . ASN A 1 79 ? -3.877 5.941 -9.113 1.00 92.31 79 ASN A N 1
ATOM 607 C CA . ASN A 1 79 ? -4.616 7.181 -8.827 1.00 92.31 79 ASN A CA 1
ATOM 608 C C . ASN A 1 79 ? -5.183 7.253 -7.393 1.00 92.31 79 ASN A C 1
ATOM 610 O O . ASN A 1 79 ? -6.265 7.789 -7.165 1.00 92.31 79 ASN A O 1
ATOM 614 N N . LEU A 1 80 ? -4.443 6.715 -6.421 1.00 95.31 80 LEU A N 1
ATOM 615 C CA . LEU A 1 80 ? -4.799 6.653 -4.998 1.00 95.31 80 LEU A CA 1
ATOM 616 C C . LEU A 1 80 ? -3.808 7.437 -4.120 1.00 95.31 80 LEU A C 1
ATOM 618 O O . LEU A 1 80 ? -3.529 7.072 -2.978 1.00 95.31 80 LEU A O 1
ATOM 622 N N . SER A 1 81 ? -3.251 8.525 -4.657 1.00 96.25 81 SER A N 1
ATOM 623 C CA . SER A 1 81 ? -2.249 9.361 -3.980 1.00 96.25 81 SER A CA 1
ATOM 624 C C . SER A 1 81 ? -2.736 9.957 -2.654 1.00 96.25 81 SER A C 1
ATOM 626 O O . SER A 1 81 ? -1.909 10.303 -1.818 1.00 96.25 81 SER A O 1
ATOM 628 N N . GLN A 1 82 ? -4.051 10.053 -2.432 1.00 96.50 82 GLN A N 1
ATOM 629 C CA . GLN A 1 82 ? -4.633 10.506 -1.166 1.00 96.50 82 GLN A CA 1
ATOM 630 C C . GLN A 1 82 ? -4.362 9.561 0.017 1.00 96.50 82 GLN A C 1
ATOM 632 O O . GLN A 1 82 ? -4.551 9.963 1.159 1.00 96.50 82 GLN A O 1
ATOM 637 N N . PHE A 1 83 ? -3.920 8.323 -0.233 1.00 97.75 83 PHE A N 1
ATOM 638 C CA . PHE A 1 83 ? -3.525 7.377 0.818 1.00 97.75 83 PHE A CA 1
ATOM 639 C C . PHE A 1 83 ? -2.006 7.312 1.040 1.00 97.75 83 PHE A C 1
ATOM 641 O O . PHE A 1 83 ? -1.520 6.467 1.795 1.00 97.75 83 PHE A O 1
ATOM 648 N N . VAL A 1 84 ? -1.246 8.198 0.385 1.00 98.06 84 VAL A N 1
ATOM 649 C CA . VAL A 1 84 ? 0.204 8.313 0.552 1.00 98.06 84 VAL A CA 1
ATOM 650 C C . VAL A 1 84 ? 0.515 9.414 1.558 1.00 98.06 84 VAL A C 1
ATOM 652 O O . VAL A 1 84 ? 0.425 10.599 1.245 1.00 98.06 84 VAL A O 1
ATOM 655 N N . ALA A 1 85 ? 0.928 9.003 2.750 1.00 98.12 85 ALA A N 1
ATOM 656 C CA . ALA A 1 85 ? 1.377 9.894 3.802 1.00 98.12 85 ALA A CA 1
ATOM 657 C C . ALA A 1 85 ? 2.808 10.386 3.558 1.00 98.12 85 ALA A C 1
ATOM 659 O O . ALA A 1 85 ? 3.658 9.630 3.087 1.00 98.12 85 ALA A O 1
ATOM 660 N N . LYS A 1 86 ? 3.109 11.628 3.942 1.00 96.69 86 LYS A N 1
ATOM 661 C CA . LYS A 1 86 ? 4.469 12.207 3.876 1.00 96.69 86 LYS A CA 1
ATOM 662 C C . LYS A 1 86 ? 5.202 12.214 5.216 1.00 96.69 86 LYS A C 1
ATOM 664 O O . LYS A 1 86 ? 6.423 12.351 5.252 1.00 96.69 86 LYS A O 1
ATOM 669 N N . THR A 1 87 ? 4.464 12.100 6.314 1.00 97.00 87 THR A N 1
ATOM 670 C CA . THR A 1 87 ? 4.984 12.038 7.684 1.00 97.00 87 THR A CA 1
ATOM 671 C C . THR A 1 87 ? 4.187 11.018 8.492 1.00 97.00 87 THR A C 1
ATOM 673 O O . THR A 1 87 ? 3.119 10.570 8.076 1.00 97.00 87 THR A O 1
ATOM 676 N N . THR A 1 88 ? 4.685 10.650 9.670 1.00 96.88 88 THR A N 1
ATOM 677 C CA . THR A 1 88 ? 3.948 9.777 10.594 1.00 96.88 88 THR A CA 1
ATOM 678 C C . THR A 1 88 ? 2.631 10.403 11.056 1.00 96.88 88 THR A C 1
ATOM 680 O O . THR A 1 88 ? 1.638 9.694 11.178 1.00 96.88 88 THR A O 1
ATOM 683 N N . ASP A 1 89 ? 2.589 11.722 11.255 1.00 98.31 89 ASP A N 1
ATOM 684 C CA . ASP A 1 89 ? 1.359 12.427 11.642 1.00 98.31 89 ASP A CA 1
ATOM 685 C C . ASP A 1 89 ? 0.322 12.411 10.517 1.00 98.31 89 ASP A C 1
ATOM 687 O O . ASP A 1 89 ? -0.864 12.197 10.763 1.00 98.31 89 ASP A O 1
ATOM 691 N N . ASP A 1 90 ? 0.776 12.568 9.274 1.00 98.00 90 ASP A N 1
ATOM 692 C CA . ASP A 1 90 ? -0.062 12.447 8.082 1.00 98.00 90 ASP A CA 1
ATOM 693 C C . ASP A 1 90 ? -0.614 11.018 7.942 1.00 98.00 90 ASP A C 1
ATOM 695 O O . ASP A 1 90 ? -1.813 10.819 7.760 1.00 98.00 90 ASP A O 1
ATOM 699 N N . TYR A 1 91 ? 0.228 10.004 8.170 1.00 98.44 91 TYR A N 1
ATOM 700 C CA . TYR A 1 91 ? -0.181 8.596 8.172 1.00 98.44 91 TYR A CA 1
ATOM 701 C C . TYR A 1 91 ? -1.295 8.332 9.191 1.00 98.44 91 TYR A C 1
ATOM 703 O O . TYR A 1 91 ? -2.318 7.724 8.864 1.00 98.44 91 TYR A O 1
ATOM 711 N N . LEU A 1 92 ? -1.127 8.830 10.420 1.00 98.19 92 LEU A N 1
ATOM 712 C CA . LEU A 1 92 ? -2.136 8.723 11.473 1.00 98.19 92 LEU A CA 1
ATOM 713 C C . LEU A 1 92 ? -3.416 9.489 11.117 1.00 98.19 92 LEU A C 1
ATOM 715 O O . LEU A 1 92 ? -4.512 8.988 11.367 1.00 98.19 92 LEU A O 1
ATOM 719 N N . SER A 1 93 ? -3.291 10.676 10.523 1.00 98.38 93 SER A N 1
ATOM 720 C CA . SER A 1 93 ? -4.421 11.506 10.100 1.00 98.38 93 SER A CA 1
ATOM 721 C C . SER A 1 93 ? -5.266 10.812 9.030 1.00 98.38 93 SER A C 1
ATOM 723 O O . SER A 1 93 ? -6.488 10.709 9.178 1.00 98.38 93 SER A O 1
ATOM 725 N N . ILE A 1 94 ? -4.625 10.256 7.997 1.00 98.31 94 ILE A N 1
ATOM 726 C CA . ILE A 1 94 ? -5.291 9.513 6.919 1.00 98.31 94 ILE A CA 1
ATOM 727 C C . ILE A 1 94 ? -5.991 8.276 7.491 1.00 98.31 94 ILE A C 1
ATOM 729 O O . ILE A 1 94 ? -7.188 8.087 7.267 1.00 98.31 94 ILE A O 1
ATOM 733 N N . ALA A 1 95 ? -5.280 7.464 8.282 1.00 98.25 95 ALA A N 1
ATOM 734 C CA . ALA A 1 95 ? -5.845 6.257 8.886 1.00 98.25 95 ALA A CA 1
ATOM 735 C C . ALA A 1 95 ? -7.049 6.575 9.788 1.00 98.25 95 ALA A C 1
ATOM 737 O O . ALA A 1 95 ? -8.085 5.914 9.705 1.00 98.25 95 ALA A O 1
ATOM 738 N N . LYS A 1 96 ? -6.948 7.623 10.614 1.00 98.12 96 LYS A N 1
ATOM 739 C CA . LYS A 1 96 ? -8.036 8.071 11.489 1.00 98.12 96 LYS A CA 1
ATOM 740 C C . LYS A 1 96 ? -9.232 8.591 10.695 1.00 98.12 96 LYS A C 1
ATOM 742 O O . LYS A 1 96 ? -10.364 8.279 11.048 1.00 98.12 96 LYS A O 1
ATOM 747 N N . THR A 1 97 ? -8.995 9.354 9.632 1.00 97.75 97 THR A N 1
ATOM 748 C CA . THR A 1 97 ? -10.061 9.883 8.768 1.00 97.75 97 THR A CA 1
ATOM 749 C C . THR A 1 97 ? -10.855 8.747 8.132 1.00 97.75 97 THR A C 1
ATOM 751 O O . THR A 1 97 ? -12.080 8.726 8.233 1.00 97.75 97 THR A O 1
ATOM 754 N N . LEU A 1 98 ? -10.161 7.752 7.572 1.00 97.31 98 LEU A N 1
ATOM 755 C CA . LEU A 1 98 ? -10.794 6.563 7.003 1.00 97.31 98 LEU A CA 1
ATOM 756 C C . LEU A 1 98 ? -11.571 5.760 8.055 1.00 97.31 98 LEU A C 1
ATOM 758 O O . LEU A 1 98 ? -12.694 5.341 7.792 1.00 97.31 98 LEU A O 1
ATOM 762 N N . ALA A 1 99 ? -11.001 5.576 9.250 1.00 97.50 99 ALA A N 1
ATOM 763 C CA . ALA A 1 99 ? -11.635 4.803 10.317 1.00 97.50 99 ALA A CA 1
ATOM 764 C C . ALA A 1 99 ? -12.886 5.486 10.899 1.00 97.50 99 ALA A C 1
ATOM 766 O O . ALA A 1 99 ? -13.802 4.806 11.355 1.00 97.50 99 ALA A O 1
ATOM 767 N N . LEU A 1 100 ? -12.932 6.822 10.901 1.00 97.88 100 LEU A N 1
ATOM 768 C CA . LEU A 1 100 ? -14.060 7.591 11.434 1.00 97.88 100 LEU A CA 1
ATOM 769 C C . LEU A 1 100 ? -15.152 7.869 10.390 1.00 97.88 100 LEU A C 1
ATOM 771 O O . LEU A 1 100 ? -16.303 8.076 10.769 1.00 97.88 100 LEU A O 1
ATOM 775 N N . ASN A 1 101 ? -14.825 7.870 9.093 1.00 96.69 101 ASN A N 1
ATOM 776 C CA . ASN A 1 101 ? -15.772 8.168 8.019 1.00 96.69 101 ASN A CA 1
ATOM 777 C C . ASN A 1 101 ? -16.188 6.907 7.246 1.00 96.69 101 ASN A C 1
ATOM 779 O O . ASN A 1 101 ? -15.802 6.691 6.096 1.00 96.69 101 ASN A O 1
ATOM 783 N N . THR A 1 102 ? -17.029 6.079 7.866 1.00 94.81 102 THR A N 1
ATOM 784 C CA . THR A 1 102 ? -17.483 4.800 7.289 1.00 94.81 102 THR A CA 1
ATOM 785 C C . THR A 1 102 ? -18.187 4.960 5.940 1.00 94.81 102 THR A C 1
ATOM 787 O O . THR A 1 102 ? -17.999 4.140 5.042 1.00 94.81 102 THR A O 1
ATOM 790 N N . LYS A 1 103 ? -18.959 6.038 5.749 1.00 96.50 103 LYS A N 1
ATOM 791 C CA . LYS A 1 103 ? -19.649 6.321 4.480 1.00 96.50 103 LYS A CA 1
ATOM 792 C C . LYS A 1 103 ? -18.658 6.539 3.339 1.00 96.50 103 LYS A C 1
ATOM 794 O O . LYS A 1 103 ? -18.835 6.004 2.244 1.00 96.50 103 LYS A O 1
ATOM 799 N N . GLU A 1 104 ? -17.625 7.335 3.587 1.00 95.12 104 GLU A N 1
ATOM 800 C CA . GLU A 1 104 ? -16.585 7.595 2.596 1.00 95.12 104 GLU A CA 1
ATOM 801 C C . GLU A 1 104 ? -15.715 6.357 2.356 1.00 95.12 104 GLU A C 1
ATOM 803 O O . GLU A 1 104 ? -15.407 6.043 1.206 1.00 95.12 104 GLU A O 1
ATOM 808 N N . LEU A 1 105 ? -15.408 5.598 3.413 1.00 96.38 105 LEU A N 1
ATOM 809 C CA . LEU A 1 105 ? -14.679 4.338 3.319 1.00 96.38 105 LEU A CA 1
ATOM 810 C C . LEU A 1 105 ? -15.382 3.335 2.393 1.00 96.38 105 LEU A C 1
ATOM 812 O O . LEU A 1 105 ? -14.744 2.781 1.499 1.00 96.38 105 LEU A O 1
ATOM 816 N N . VAL A 1 106 ? -16.698 3.151 2.537 1.00 96.19 106 VAL A N 1
ATOM 817 C CA . VAL A 1 106 ? -17.493 2.305 1.628 1.00 96.19 106 VAL A CA 1
ATOM 818 C C . VAL A 1 106 ? -17.384 2.803 0.185 1.00 96.19 106 VAL A C 1
ATOM 820 O O . VAL A 1 106 ? -17.125 2.014 -0.724 1.00 96.19 106 VAL A O 1
ATOM 823 N N . ASN A 1 107 ? -17.507 4.114 -0.036 1.00 96.00 107 ASN A N 1
ATOM 824 C CA . ASN A 1 107 ? -17.361 4.699 -1.368 1.00 96.00 107 ASN A CA 1
ATOM 825 C C . ASN A 1 107 ? -15.964 4.443 -1.967 1.00 96.00 107 ASN A C 1
ATOM 827 O O . ASN A 1 107 ? -15.873 4.099 -3.144 1.00 96.00 107 ASN A O 1
ATOM 831 N N . PHE A 1 108 ? -14.884 4.537 -1.186 1.00 95.56 108 PHE A N 1
ATOM 832 C CA . PHE A 1 108 ? -13.552 4.166 -1.672 1.00 95.56 108 PHE A CA 1
ATOM 833 C C . PHE A 1 108 ? -13.465 2.683 -2.029 1.00 95.56 108 PHE A C 1
ATOM 835 O O . PHE A 1 108 ? -13.014 2.353 -3.127 1.00 95.56 108 PHE A O 1
ATOM 842 N N . ARG A 1 109 ? -13.949 1.793 -1.156 1.00 96.75 109 ARG A N 1
ATOM 843 C CA . ARG A 1 109 ? -13.877 0.339 -1.365 1.00 96.75 109 ARG A CA 1
ATOM 844 C C . ARG A 1 109 ? -14.557 -0.115 -2.655 1.00 96.75 109 ARG A C 1
ATOM 846 O O . ARG A 1 109 ? -14.036 -0.984 -3.346 1.00 96.75 109 ARG A O 1
ATOM 853 N N . THR A 1 110 ? -15.665 0.529 -3.033 1.00 95.56 110 THR A N 1
ATOM 854 C CA . THR A 1 110 ? -16.361 0.233 -4.303 1.00 95.56 110 THR A CA 1
ATOM 855 C C . THR A 1 110 ? -15.564 0.611 -5.555 1.00 95.56 110 THR A C 1
ATOM 857 O O . THR A 1 110 ? -15.794 0.033 -6.608 1.00 95.56 110 THR A O 1
ATOM 860 N N . LYS A 1 111 ? -14.613 1.548 -5.453 1.00 95.69 111 LYS A N 1
ATOM 861 C CA . LYS A 1 111 ? -13.897 2.125 -6.606 1.00 95.69 111 LYS A CA 1
ATOM 862 C C . LYS A 1 111 ? -12.458 1.643 -6.741 1.00 95.69 111 LYS A C 1
ATOM 864 O O . LYS A 1 111 ? -11.921 1.629 -7.843 1.00 95.69 111 LYS A O 1
ATOM 869 N N . ILE A 1 112 ? -11.809 1.265 -5.638 1.00 97.06 112 ILE A N 1
ATOM 870 C CA . ILE A 1 112 ? -10.370 0.952 -5.616 1.00 97.06 112 ILE A CA 1
ATOM 871 C C . ILE A 1 112 ? -10.005 -0.164 -6.601 1.00 97.06 112 ILE A C 1
ATOM 873 O O . ILE A 1 112 ? -9.043 -0.006 -7.352 1.00 97.06 112 ILE A O 1
ATOM 877 N N . ARG A 1 113 ? -10.777 -1.257 -6.643 1.00 96.56 113 ARG A N 1
ATOM 878 C CA . ARG A 1 113 ? -10.494 -2.384 -7.544 1.00 96.56 113 ARG A CA 1
ATOM 879 C C . ARG A 1 113 ? -10.586 -1.970 -9.013 1.00 96.56 113 ARG A C 1
ATOM 881 O O . ARG A 1 113 ? -9.696 -2.292 -9.796 1.00 96.56 113 ARG A O 1
ATOM 888 N N . GLU A 1 114 ? -11.639 -1.246 -9.381 1.00 94.69 114 GLU A N 1
ATOM 889 C CA . GLU A 1 114 ? -11.835 -0.753 -10.748 1.00 94.69 114 GLU A CA 1
ATOM 890 C C . GLU A 1 114 ? -10.737 0.241 -11.141 1.00 94.69 114 GLU A C 1
ATOM 892 O O . GLU A 1 114 ? -10.154 0.114 -12.217 1.00 94.69 114 GLU A O 1
ATOM 897 N N . ASN A 1 115 ? -10.374 1.158 -10.239 1.00 93.12 115 ASN A N 1
ATOM 898 C CA . ASN A 1 115 ? -9.267 2.092 -10.443 1.00 93.12 115 ASN A CA 1
ATOM 899 C C . ASN A 1 115 ? -7.933 1.361 -10.644 1.00 93.12 115 ASN A C 1
ATOM 901 O O . ASN A 1 115 ? -7.167 1.729 -11.532 1.00 93.12 115 ASN A O 1
ATOM 905 N N . LEU A 1 116 ? -7.656 0.315 -9.857 1.00 96.19 116 LEU A N 1
ATOM 906 C CA . LEU A 1 116 ? -6.440 -0.487 -9.988 1.00 96.19 116 LEU A CA 1
ATOM 907 C C . LEU A 1 116 ? -6.392 -1.208 -11.339 1.00 96.19 116 LEU A C 1
ATOM 909 O O . LEU A 1 116 ? -5.389 -1.10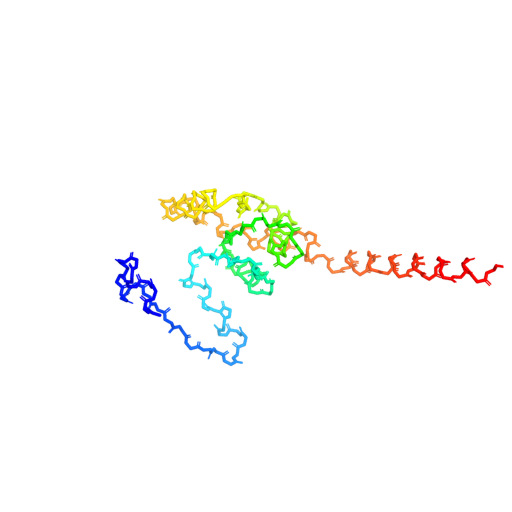1 -12.048 1.00 96.19 116 LEU A O 1
ATOM 913 N N . ILE A 1 117 ? -7.463 -1.919 -11.705 1.00 95.94 117 ILE A N 1
ATOM 914 C CA . ILE A 1 117 ? -7.548 -2.689 -12.956 1.00 95.94 117 ILE A CA 1
ATOM 915 C C . ILE A 1 117 ? -7.501 -1.759 -14.176 1.00 95.94 117 ILE A C 1
ATOM 917 O O . ILE A 1 117 ? -6.842 -2.075 -15.164 1.00 95.94 117 ILE A O 1
ATOM 921 N N . GLY A 1 118 ? -8.149 -0.595 -14.099 1.00 93.94 118 GLY A N 1
ATOM 922 C CA . GLY A 1 118 ? -8.122 0.430 -15.143 1.00 93.94 118 GLY A CA 1
ATOM 923 C C . GLY A 1 118 ? -6.817 1.232 -15.209 1.00 93.94 118 GLY A C 1
ATOM 924 O O . GLY A 1 118 ? -6.603 1.979 -16.165 1.00 93.94 118 GLY A O 1
ATOM 925 N N . SER A 1 119 ? -5.936 1.105 -14.214 1.00 93.88 119 SER A N 1
ATOM 926 C CA . SER A 1 119 ? -4.671 1.836 -14.177 1.00 93.88 119 SER A CA 1
ATOM 927 C C . SER A 1 119 ? -3.613 1.242 -15.106 1.00 93.88 119 SER A C 1
ATOM 929 O O . SER A 1 119 ? -3.685 0.106 -15.578 1.00 93.88 119 SER A O 1
ATOM 931 N N . ASN A 1 120 ? -2.537 2.003 -15.301 1.00 91.06 120 ASN A N 1
ATOM 932 C CA . ASN A 1 120 ? -1.390 1.542 -16.075 1.00 91.06 120 ASN A CA 1
ATOM 933 C C . ASN A 1 120 ? -0.646 0.367 -15.423 1.00 91.06 120 ASN A C 1
ATOM 935 O O . ASN A 1 120 ? 0.087 -0.317 -16.135 1.00 91.06 120 ASN A O 1
ATOM 939 N N . LEU A 1 121 ? -0.842 0.113 -14.120 1.00 91.88 121 LEU A N 1
ATOM 940 C CA . LEU A 1 121 ? -0.248 -1.038 -13.429 1.00 91.88 121 LEU A CA 1
ATOM 941 C C . LEU A 1 121 ? -0.748 -2.364 -13.999 1.00 91.88 121 LEU A C 1
ATOM 943 O O . LEU A 1 121 ? 0.030 -3.303 -14.124 1.00 91.88 121 LEU A O 1
ATOM 947 N N . CYS A 1 122 ? -2.027 -2.433 -14.373 1.00 94.88 122 CYS A N 1
ATOM 948 C CA . CYS A 1 122 ? -2.644 -3.655 -14.889 1.00 94.88 122 CYS A CA 1
ATOM 949 C C . CYS A 1 122 ? -2.635 -3.727 -16.426 1.00 94.88 122 CYS A C 1
ATOM 951 O O . CYS A 1 122 ? -3.211 -4.640 -17.014 1.00 94.88 122 CYS A O 1
ATOM 953 N N . ASN A 1 123 ? -1.953 -2.798 -17.105 1.00 95.25 123 ASN A N 1
ATOM 954 C CA . ASN A 1 123 ? -1.808 -2.816 -18.558 1.00 95.25 123 ASN A CA 1
ATOM 955 C C . ASN A 1 123 ? -0.558 -3.612 -18.972 1.00 95.25 123 ASN A C 1
ATOM 957 O O . ASN A 1 123 ? 0.484 -3.043 -19.313 1.00 95.25 123 ASN A O 1
ATOM 961 N N . ALA A 1 124 ? -0.673 -4.943 -18.956 1.00 95.94 124 ALA A N 1
ATOM 962 C CA . ALA A 1 124 ? 0.436 -5.845 -19.270 1.00 95.94 124 ALA A CA 1
ATOM 963 C C . ALA A 1 124 ? 1.072 -5.600 -20.659 1.00 95.94 124 ALA A C 1
ATOM 965 O O . ALA A 1 124 ? 2.300 -5.508 -20.727 1.00 95.94 124 ALA A O 1
ATOM 966 N N . PRO A 1 125 ? 0.313 -5.393 -21.760 1.00 97.44 125 PRO A N 1
ATOM 967 C CA . PRO A 1 125 ? 0.918 -5.108 -23.063 1.00 97.44 125 PRO A CA 1
ATOM 968 C C . PRO A 1 125 ? 1.729 -3.808 -23.086 1.00 97.44 125 PRO A C 1
ATOM 970 O O . PRO A 1 125 ? 2.772 -3.732 -23.734 1.00 97.44 125 PRO A O 1
ATOM 973 N N . ARG A 1 126 ? 1.265 -2.759 -22.391 1.00 95.94 126 ARG A N 1
ATOM 974 C CA . ARG A 1 126 ? 2.031 -1.513 -22.262 1.00 95.94 126 ARG A CA 1
ATOM 975 C C . ARG A 1 126 ? 3.320 -1.747 -21.482 1.00 95.94 126 ARG A C 1
ATOM 977 O O . ARG A 1 126 ? 4.359 -1.257 -21.918 1.00 95.94 126 ARG A O 1
ATOM 984 N N . TYR A 1 127 ? 3.246 -2.458 -20.358 1.00 95.50 127 TYR A N 1
ATOM 985 C CA . TYR A 1 127 ? 4.415 -2.761 -19.534 1.00 95.50 127 TYR A CA 1
ATOM 986 C C . TYR A 1 127 ? 5.468 -3.548 -20.325 1.00 95.50 127 TYR A C 1
ATOM 988 O O . TYR A 1 127 ? 6.624 -3.131 -20.369 1.00 95.50 127 TYR A O 1
ATOM 996 N N . ALA A 1 128 ? 5.056 -4.598 -21.047 1.00 97.94 128 ALA A N 1
ATOM 997 C CA . ALA A 1 128 ? 5.940 -5.380 -21.911 1.00 97.94 128 ALA A CA 1
ATOM 998 C C . ALA A 1 128 ? 6.691 -4.490 -22.917 1.00 97.94 128 ALA A C 1
ATOM 1000 O O . ALA A 1 128 ? 7.919 -4.487 -22.931 1.00 97.94 128 ALA A O 1
ATOM 1001 N N . ARG A 1 129 ? 5.976 -3.622 -23.649 1.00 98.19 129 ARG A N 1
ATOM 1002 C CA . ARG A 1 129 ? 6.595 -2.679 -24.600 1.00 98.19 129 ARG A CA 1
ATOM 1003 C C . ARG A 1 129 ? 7.590 -1.717 -23.950 1.00 98.19 129 ARG A C 1
ATOM 1005 O O . ARG A 1 129 ? 8.587 -1.343 -24.565 1.00 98.19 129 ARG A O 1
ATOM 1012 N N . GLN A 1 130 ? 7.319 -1.265 -22.725 1.00 97.06 130 GLN A N 1
ATOM 1013 C CA . GLN A 1 130 ? 8.232 -0.378 -21.997 1.00 97.06 130 GLN A CA 1
ATOM 1014 C C . GLN A 1 130 ? 9.527 -1.100 -21.610 1.00 97.06 130 GLN A C 1
ATOM 1016 O O . GLN A 1 130 ? 10.607 -0.527 -21.763 1.00 97.06 130 GLN A O 1
ATOM 1021 N N . ILE A 1 131 ? 9.421 -2.352 -21.162 1.00 98.00 131 ILE A N 1
ATOM 1022 C CA . ILE A 1 131 ? 10.568 -3.198 -20.823 1.00 98.00 131 ILE A CA 1
ATOM 1023 C C . ILE A 1 131 ? 11.381 -3.547 -22.077 1.00 98.00 131 ILE A C 1
ATOM 1025 O O . ILE A 1 131 ? 12.594 -3.354 -22.086 1.00 98.00 131 ILE A O 1
ATOM 1029 N N . GLU A 1 132 ? 10.727 -3.951 -23.169 1.00 98.56 132 GLU A N 1
ATOM 1030 C CA . GLU A 1 132 ? 11.378 -4.219 -24.460 1.00 98.56 132 GLU A CA 1
ATOM 1031 C C . GLU A 1 132 ? 12.163 -3.002 -24.959 1.00 98.56 132 GLU A C 1
ATOM 1033 O O . GLU A 1 132 ? 13.323 -3.121 -25.354 1.00 98.56 132 GLU A O 1
ATOM 1038 N N . LYS A 1 133 ? 11.565 -1.804 -24.883 1.00 98.44 133 LYS A N 1
ATOM 1039 C CA . LYS A 1 133 ? 12.245 -0.556 -25.245 1.00 98.44 133 LYS A CA 1
ATOM 1040 C C . LYS A 1 133 ? 13.478 -0.310 -24.373 1.00 98.44 133 LYS A C 1
ATOM 1042 O O . LYS A 1 133 ? 14.506 0.115 -24.898 1.00 98.44 133 LYS A O 1
ATOM 1047 N N . ALA A 1 134 ? 13.391 -0.569 -23.067 1.00 98.31 134 ALA A N 1
ATOM 1048 C CA . ALA A 1 134 ? 14.527 -0.430 -22.161 1.00 98.31 134 ALA A CA 1
ATOM 1049 C C . ALA A 1 134 ? 15.662 -1.397 -22.535 1.00 98.31 134 ALA A C 1
ATOM 1051 O O . ALA A 1 134 ? 16.806 -0.961 -22.656 1.00 98.31 134 ALA A O 1
ATOM 1052 N N . TYR A 1 135 ? 15.347 -2.664 -22.819 1.00 98.38 135 TYR A N 1
ATOM 1053 C CA . TYR A 1 135 ? 16.331 -3.647 -23.282 1.00 98.38 135 TYR A CA 1
ATOM 1054 C C . TYR A 1 135 ? 16.977 -3.254 -24.610 1.00 98.38 135 TYR A C 1
ATOM 1056 O O . TYR A 1 135 ? 18.195 -3.333 -24.745 1.00 98.38 135 TYR A O 1
ATOM 1064 N N . GLN A 1 136 ? 16.198 -2.754 -25.571 1.00 98.19 136 GLN A N 1
ATOM 1065 C CA . GLN A 1 136 ? 16.741 -2.261 -26.837 1.00 98.19 136 GLN A CA 1
ATOM 1066 C C . GLN A 1 136 ? 17.689 -1.069 -26.642 1.00 98.19 136 GLN A C 1
ATOM 1068 O O . GLN A 1 136 ? 18.705 -0.987 -27.328 1.00 98.19 136 GLN A O 1
ATOM 1073 N N . CYS A 1 137 ? 17.383 -0.146 -25.722 1.00 98.00 137 CYS A N 1
ATOM 1074 C CA . CYS A 1 137 ? 18.294 0.950 -25.378 1.00 98.00 137 CYS A CA 1
ATOM 1075 C C . CYS A 1 137 ? 19.599 0.427 -24.768 1.00 98.00 137 CYS A C 1
ATOM 1077 O O . CYS A 1 137 ? 20.670 0.819 -25.217 1.00 98.00 137 CYS A O 1
ATOM 1079 N N . MET A 1 138 ? 19.516 -0.480 -23.789 1.00 97.88 138 MET A N 1
ATOM 1080 C CA . MET A 1 138 ? 20.698 -1.083 -23.159 1.00 97.88 138 MET A CA 1
ATOM 1081 C C . MET A 1 138 ? 21.578 -1.801 -24.190 1.00 97.88 138 MET A C 1
ATOM 1083 O O . MET A 1 138 ? 22.797 -1.653 -24.170 1.00 97.88 138 MET A O 1
ATOM 1087 N N . TRP A 1 139 ? 20.957 -2.532 -25.120 1.00 97.62 139 TRP A N 1
ATOM 1088 C CA . TRP A 1 139 ? 21.665 -3.217 -26.197 1.00 97.62 139 TRP A CA 1
ATOM 1089 C C . TRP A 1 139 ? 22.381 -2.245 -27.140 1.00 97.62 139 TRP A C 1
ATOM 1091 O O . TRP A 1 139 ? 23.563 -2.432 -27.411 1.00 97.62 139 TRP A O 1
ATOM 1101 N N . ARG A 1 140 ? 21.703 -1.180 -27.597 1.00 97.19 140 ARG A N 1
ATOM 1102 C CA . ARG A 1 140 ? 22.325 -0.166 -28.467 1.00 97.19 140 ARG A CA 1
ATOM 1103 C C . ARG A 1 140 ? 23.536 0.487 -27.807 1.00 97.19 140 ARG A C 1
ATOM 1105 O O . ARG A 1 140 ? 24.596 0.498 -28.421 1.00 97.19 140 ARG A O 1
ATOM 1112 N N . ASN A 1 141 ? 23.407 0.921 -26.552 1.00 96.38 141 ASN A N 1
ATOM 1113 C CA . ASN A 1 141 ? 24.517 1.524 -25.810 1.00 96.38 141 ASN A CA 1
ATOM 1114 C C . ASN A 1 141 ? 25.721 0.569 -25.738 1.00 96.38 141 ASN A C 1
ATOM 1116 O O . ASN A 1 141 ? 26.853 0.962 -25.997 1.00 96.38 141 ASN A O 1
ATOM 1120 N N . ARG A 1 142 ? 25.472 -0.718 -25.462 1.00 95.50 142 ARG A N 1
ATOM 1121 C CA . ARG A 1 142 ? 26.525 -1.740 -25.407 1.00 95.50 142 ARG A CA 1
ATOM 1122 C C . ARG A 1 142 ? 27.206 -1.975 -26.759 1.00 95.50 142 ARG A C 1
ATOM 1124 O O . ARG A 1 142 ? 28.385 -2.325 -26.770 1.00 95.50 142 ARG A O 1
ATOM 1131 N N . CYS A 1 143 ? 26.490 -1.857 -27.876 1.00 96.19 143 CYS A N 1
ATOM 1132 C CA . CYS A 1 143 ? 27.081 -1.959 -29.211 1.00 96.19 143 CYS A CA 1
ATOM 1133 C C . CYS A 1 143 ? 27.940 -0.733 -29.544 1.00 96.19 143 CYS A C 1
ATOM 1135 O O . CYS A 1 143 ? 29.018 -0.896 -30.105 1.00 96.19 143 CYS A O 1
ATOM 1137 N N . GLU A 1 144 ? 27.480 0.464 -29.176 1.00 93.06 144 GLU A N 1
ATOM 1138 C CA . GLU A 1 144 ? 28.185 1.730 -29.416 1.00 93.06 144 GLU A CA 1
ATOM 1139 C C . GLU A 1 144 ? 29.476 1.849 -28.589 1.00 93.06 144 GLU A C 1
ATOM 1141 O O . GLU A 1 144 ? 30.477 2.319 -29.107 1.00 93.06 144 GLU A O 1
ATOM 1146 N N . GLU A 1 145 ? 29.504 1.344 -27.351 1.00 82.94 145 GLU A N 1
ATOM 1147 C CA . GLU A 1 145 ? 30.706 1.328 -26.491 1.00 82.94 145 GLU A CA 1
ATOM 1148 C C . GLU A 1 145 ? 31.809 0.349 -26.949 1.00 82.94 145 GLU A C 1
ATOM 1150 O O . GLU A 1 145 ? 32.884 0.305 -26.356 1.00 82.94 145 GLU A O 1
ATOM 1155 N N . THR A 1 146 ? 31.546 -0.498 -27.950 1.00 61.53 146 THR A N 1
ATOM 1156 C CA . THR A 1 146 ? 32.504 -1.525 -28.435 1.00 61.53 146 THR A CA 1
ATOM 1157 C C . THR A 1 146 ? 33.127 -1.174 -29.782 1.00 61.53 146 THR A C 1
ATOM 1159 O O . THR A 1 146 ? 33.913 -1.962 -30.309 1.00 61.53 146 THR A O 1
ATOM 1162 N N . VAL A 1 147 ? 32.769 -0.015 -30.333 1.00 52.53 147 VAL A N 1
ATOM 1163 C CA . VAL A 1 147 ? 33.385 0.592 -31.519 1.00 52.53 147 VAL A CA 1
ATOM 1164 C C . VAL A 1 147 ? 34.384 1.643 -31.057 1.00 52.53 147 VAL A C 1
ATOM 1166 O O . VAL A 1 147 ? 35.496 1.661 -31.627 1.00 52.53 147 VAL A O 1
#

Solvent-accessible surface area (backbone atoms only — not comparable to full-atom values): 8300 Å² total; per-residue (Å²): 116,66,73,48,46,78,70,74,43,66,67,89,79,58,86,82,78,79,87,63,94,45,71,69,60,51,58,54,54,45,80,80,43,78,68,43,78,46,54,76,79,56,36,40,55,67,67,45,51,50,36,31,62,64,18,23,53,58,41,28,59,50,54,91,54,73,58,17,31,45,38,41,49,52,30,48,54,34,74,40,51,88,36,49,16,77,44,73,68,46,39,51,49,51,53,50,50,47,73,72,34,57,71,58,41,53,58,48,34,75,42,38,28,58,37,37,59,73,19,71,81,57,34,57,74,61,51,50,53,53,51,52,51,51,52,53,49,56,50,51,53,58,57,62,76,73,112

Nearest PDB structures (foldseek):
  8dth-assembly1_A  TM=9.765E-01  e=4.995E-10  Arabidopsis thaliana
  8dtg-assembly1_A  TM=9.702E-01  e=1.743E-09  Arabidopsis thaliana
  7y4i-assembly1_B  TM=9.783E-01  e=2.490E-09  Arabidopsis thaliana
  7y4i-assembly1_A  TM=9.794E-01  e=4.792E-09  Arabidopsis thaliana
  2xgm-assembly1_A  TM=9.441E-01  e=1.538E-06  Xanthomonas campestris

Sequence (147 aa):
KGKFKEHGLSIDRISLLSRDDQQADHLALYSQIDICLDPFPFNGATATFEALLMGVPVVALEGKHFVDRVSTTLLKQANLSQFVAKTTDDYLSIAKTLALNTKELVNFRTKIRENLIGSNLCNAPRYARQIEKAYQCMWRNRCEETV

Mean predicted aligned error: 4.24 Å

Secondary structure (DSSP, 8-state):
-HHHHHTT--GGG---PPPPSSHHHHHHHGGG-S-EE--SSS--SHHHHHHHHTT--EEEE--SSSTTSHHHHHHHHTT-GGGEESSHHHHHHHHHHHHH-HHHHHHHHHHHHHHHHHSGGG-HHHHHHHHHHHHHHHHHHHHHTT-